Protein AF-A0A8T4G1I4-F1 (afdb_monomer)

Radius of gyration: 16.57 Å; Cα contacts (8 Å, |Δi|>4): 121; chains: 1; bounding box: 47×25×51 Å

Foldseek 3Di:
DDLVVLLVVLLVVLVVVLVVLVCCVVVVVCPPVCVLVLLLLLLVLVLSLVLLLCCLVPVVCSVVSVVVSVVCSVVDPPRCPPCVVQSVDLVSSLVSLVVSLVSSLVSCCVRVVDVVSSVSSVVSSVSSSVSSVVSSVVSVVVVVVVVVVVD

Secondary structure (DSSP, 8-state):
--HHHHHHHHHHHHHHHHHHHHHHHHTT---GGGSSTHHHHHHHHHHHHHHHHHHHH-TTHHHHHHHHHHHHHTT-SSHHHHSTTTTT-HHHHHHHHHHHHHHHHHHHHHHH--HHHHHHHHHHHHHHHHHHHHHHHHHHHHHHHHHGGG-

Sequence (151 aa):
MGLVDIFLVYFVLNFIFIVSVSYMIVAGEVSNTWKNETIPVLSLATIMTILLVFGLVYEPAGYVGAFTSMLLIAKSKINGRVFGKISESPVLCVMYLIGLCALSFVMTYWKLGSVKAGIALGVVYLAYSVLALYSHRIREEACDKSCHKCE

pLDDT: mean 71.51, std 12.4, range [39.25, 88.81]

Mean predicted aligned error: 9.53 Å

Solvent-accessible surface area (backbone at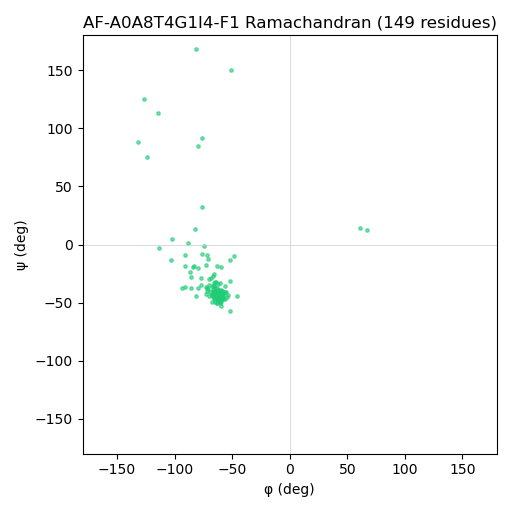oms only — not comparable to full-atom values): 8310 Å² total; per-residue (Å²): 133,56,75,65,53,56,52,48,54,50,50,51,55,51,50,56,46,54,51,52,51,52,46,38,65,73,71,63,69,68,52,85,85,48,80,58,59,29,33,64,53,52,55,46,54,51,48,50,43,50,33,52,52,41,32,72,76,34,75,79,50,18,59,58,46,46,55,52,49,54,53,45,65,77,63,56,81,68,57,64,73,77,35,44,75,37,55,75,34,71,65,51,42,42,52,51,43,50,52,48,40,51,53,48,30,53,54,46,34,71,72,66,73,33,68,68,62,33,52,56,47,48,54,53,41,49,51,51,40,52,52,33,47,52,34,48,50,54,51,52,57,53,51,54,59,53,58,67,68,73,114

Structure (mmCIF, N/CA/C/O backbone):
data_AF-A0A8T4G1I4-F1
#
_entry.id   AF-A0A8T4G1I4-F1
#
loop_
_atom_site.group_PDB
_atom_site.id
_atom_site.type_symbol
_atom_site.label_atom_id
_atom_site.label_alt_id
_atom_site.label_comp_id
_atom_site.label_asym_id
_atom_site.label_entity_id
_atom_site.label_seq_id
_atom_site.pdbx_PDB_ins_code
_atom_site.Cartn_x
_atom_site.Cartn_y
_atom_site.Cartn_z
_atom_site.occupancy
_atom_site.B_iso_or_equiv
_atom_site.auth_seq_id
_atom_site.auth_comp_id
_atom_site.auth_asym_id
_atom_site.auth_atom_id
_atom_site.pdbx_PDB_model_num
ATOM 1 N N . MET A 1 1 ? -22.784 2.260 9.790 1.00 57.94 1 MET A N 1
ATOM 2 C CA . MET A 1 1 ? -21.594 1.419 9.545 1.00 57.94 1 MET A CA 1
ATOM 3 C C . MET A 1 1 ? -20.625 1.679 10.672 1.00 57.94 1 MET A C 1
ATOM 5 O O . MET A 1 1 ? -20.387 2.842 10.962 1.00 57.94 1 MET A O 1
ATOM 9 N N . GLY A 1 2 ? -20.159 0.633 11.348 1.00 72.94 2 GLY A N 1
ATOM 10 C CA . GLY A 1 2 ? -19.161 0.761 12.410 1.00 72.94 2 GLY A CA 1
ATOM 11 C C . GLY A 1 2 ? -17.740 0.872 11.848 1.00 72.94 2 GLY A C 1
ATOM 12 O O . GLY A 1 2 ? -17.502 0.579 10.677 1.00 72.94 2 GLY A O 1
ATOM 13 N N . LEU A 1 3 ? -16.771 1.227 12.699 1.00 70.25 3 LEU A N 1
ATOM 14 C CA . LEU A 1 3 ? -15.336 1.280 12.358 1.00 70.25 3 LEU A CA 1
ATOM 15 C C . LEU A 1 3 ? -14.812 -0.017 11.711 1.00 70.25 3 LEU A C 1
ATOM 17 O O . LEU A 1 3 ? -13.917 0.020 10.868 1.00 70.25 3 LEU A O 1
ATOM 21 N N . VAL A 1 4 ? -15.391 -1.163 12.082 1.00 76.88 4 VAL A N 1
ATOM 22 C CA . VAL A 1 4 ? -15.067 -2.475 11.504 1.00 76.88 4 VAL A CA 1
ATOM 23 C C . VAL A 1 4 ? -15.469 -2.554 10.029 1.00 76.88 4 VAL A C 1
ATOM 25 O O . VAL A 1 4 ? -14.696 -3.070 9.227 1.00 76.88 4 VAL A O 1
ATOM 28 N N . ASP A 1 5 ? -16.621 -1.996 9.649 1.00 76.19 5 ASP A N 1
ATOM 29 C CA . ASP A 1 5 ? -17.097 -2.004 8.261 1.00 76.19 5 ASP A CA 1
ATOM 30 C C . ASP A 1 5 ? -16.187 -1.151 7.367 1.00 76.19 5 ASP A C 1
ATOM 32 O O . ASP A 1 5 ? -15.840 -1.556 6.259 1.00 76.19 5 ASP A O 1
ATOM 36 N N . ILE A 1 6 ? -15.741 0.005 7.874 1.00 72.81 6 ILE A N 1
ATOM 37 C CA . ILE A 1 6 ? -14.798 0.898 7.179 1.00 72.81 6 ILE A CA 1
ATOM 38 C C . ILE A 1 6 ? -13.465 0.178 6.944 1.00 72.81 6 ILE A C 1
ATOM 40 O O . ILE A 1 6 ? -12.918 0.214 5.840 1.00 72.81 6 ILE A O 1
ATOM 44 N N . PHE A 1 7 ? -12.962 -0.522 7.964 1.00 75.88 7 PHE A N 1
ATOM 45 C CA . PHE A 1 7 ? -11.745 -1.321 7.853 1.00 75.88 7 PHE A CA 1
ATOM 46 C C . PHE A 1 7 ? -11.888 -2.462 6.831 1.00 75.88 7 PHE A C 1
ATOM 48 O O . PHE A 1 7 ? -10.964 -2.732 6.065 1.00 75.88 7 PHE A O 1
ATOM 55 N N . LEU A 1 8 ? -13.052 -3.112 6.778 1.00 78.94 8 LEU A N 1
ATOM 56 C CA . LEU A 1 8 ? -13.317 -4.221 5.861 1.00 78.94 8 LEU A CA 1
ATOM 57 C C . LEU A 1 8 ? -13.412 -3.737 4.406 1.00 78.94 8 LEU A C 1
ATOM 59 O O . LEU A 1 8 ? -12.779 -4.317 3.526 1.00 78.94 8 LEU A O 1
ATOM 63 N N . VAL A 1 9 ? -14.115 -2.626 4.159 1.00 77.50 9 VAL A N 1
ATOM 64 C CA . VAL A 1 9 ? -14.158 -1.965 2.842 1.00 77.50 9 VAL A CA 1
ATOM 65 C C . VAL A 1 9 ? -12.751 -1.587 2.386 1.00 77.50 9 VAL A C 1
ATOM 67 O O . VAL A 1 9 ? -12.369 -1.873 1.251 1.00 77.50 9 VAL A O 1
ATOM 70 N N . TYR A 1 10 ? -11.952 -1.007 3.282 1.00 77.06 10 TYR A N 1
ATOM 71 C CA . TYR A 1 10 ? -10.558 -0.683 3.002 1.00 77.06 10 TYR A CA 1
ATOM 72 C C . TYR A 1 10 ? -9.747 -1.919 2.599 1.00 77.06 10 TYR A C 1
ATOM 74 O O . TYR A 1 10 ? -9.025 -1.900 1.600 1.00 77.06 10 TYR A O 1
ATOM 82 N N . PHE A 1 11 ? -9.884 -3.009 3.350 1.00 79.56 11 PHE A N 1
ATOM 83 C CA . PHE A 1 11 ? -9.169 -4.249 3.079 1.00 79.56 11 PHE A CA 1
ATOM 84 C C . PHE A 1 11 ? -9.545 -4.840 1.712 1.00 79.56 11 PHE A C 1
ATOM 86 O O . PHE A 1 11 ? -8.664 -5.208 0.935 1.00 79.56 11 PHE A O 1
ATOM 93 N N . VAL A 1 12 ? -10.838 -4.853 1.376 1.00 81.06 12 VAL A N 1
ATOM 94 C CA . VAL A 1 12 ? -11.339 -5.331 0.078 1.00 81.06 12 VAL A CA 1
ATOM 95 C C . VAL A 1 12 ? -10.803 -4.481 -1.075 1.00 81.06 12 VAL A C 1
ATOM 97 O O . VAL A 1 12 ? -10.342 -5.033 -2.073 1.00 81.06 12 VAL A O 1
ATOM 100 N N . LEU A 1 13 ? -10.792 -3.152 -0.935 1.00 78.75 13 LEU A N 1
ATOM 101 C CA . LEU A 1 13 ? -10.244 -2.255 -1.958 1.00 78.75 13 LEU A CA 1
ATOM 102 C C . LEU A 1 13 ? -8.745 -2.486 -2.189 1.00 78.75 13 LEU A C 1
ATOM 104 O O . LEU A 1 13 ? -8.308 -2.544 -3.339 1.00 78.75 13 LEU A O 1
ATOM 108 N N . ASN A 1 14 ? -7.965 -2.678 -1.120 1.00 79.50 14 ASN A N 1
ATOM 109 C CA . ASN A 1 14 ? -6.543 -3.013 -1.238 1.00 79.50 14 ASN A CA 1
ATOM 110 C C . ASN A 1 14 ? -6.335 -4.360 -1.930 1.00 79.50 14 ASN A C 1
ATOM 112 O O . ASN A 1 14 ? -5.462 -4.478 -2.787 1.00 79.50 14 ASN A O 1
ATOM 116 N N . PHE A 1 15 ? -7.148 -5.363 -1.597 1.00 79.06 15 PHE A N 1
ATOM 117 C CA . PHE A 1 15 ? -7.051 -6.683 -2.207 1.00 79.06 15 PHE A CA 1
ATOM 118 C C . PHE A 1 15 ? -7.344 -6.645 -3.712 1.00 79.06 15 PHE A C 1
ATOM 120 O O . PHE A 1 15 ? -6.527 -7.112 -4.505 1.00 79.06 15 PHE A O 1
ATOM 127 N N . ILE A 1 16 ? -8.463 -6.031 -4.119 1.00 80.06 16 ILE A N 1
ATOM 128 C CA . ILE A 1 16 ? -8.829 -5.872 -5.538 1.00 80.06 16 ILE A CA 1
ATOM 129 C C . ILE A 1 16 ? -7.717 -5.148 -6.297 1.00 80.06 16 ILE A C 1
ATOM 131 O O . ILE A 1 16 ? -7.377 -5.529 -7.418 1.00 80.06 16 ILE A O 1
ATOM 135 N N . PHE A 1 17 ? -7.122 -4.126 -5.684 1.00 74.88 17 PHE A N 1
ATOM 136 C CA . PHE A 1 17 ? -6.047 -3.377 -6.307 1.00 74.88 17 PHE A CA 1
ATOM 137 C C . PHE A 1 17 ? -4.770 -4.203 -6.486 1.00 74.88 17 PHE A C 1
ATOM 139 O O . PHE A 1 17 ? -4.230 -4.244 -7.590 1.00 74.88 17 PHE A O 1
ATOM 146 N N . ILE A 1 18 ? -4.305 -4.881 -5.431 1.00 79.38 18 ILE A N 1
ATOM 147 C CA . ILE A 1 18 ? -3.125 -5.755 -5.488 1.00 79.38 18 ILE A CA 1
ATOM 148 C C . ILE A 1 18 ? -3.297 -6.788 -6.602 1.00 79.38 18 ILE A C 1
ATOM 150 O O . ILE A 1 18 ? -2.383 -6.978 -7.404 1.00 79.38 18 ILE A O 1
ATOM 154 N N . VAL A 1 19 ? -4.479 -7.404 -6.702 1.00 80.25 19 VAL A N 1
ATOM 155 C CA . VAL A 1 19 ? -4.796 -8.365 -7.767 1.00 80.25 19 VAL A CA 1
ATOM 156 C C . VAL A 1 19 ? -4.777 -7.695 -9.143 1.00 80.25 19 VAL A C 1
ATOM 158 O O . VAL A 1 19 ? -4.148 -8.219 -10.057 1.00 80.25 19 VAL A O 1
ATOM 161 N N . SER A 1 20 ? -5.404 -6.525 -9.290 1.00 75.50 20 SER A N 1
ATOM 162 C CA . SER A 1 20 ? -5.484 -5.806 -10.572 1.00 75.50 20 SER A CA 1
ATOM 163 C C . SER A 1 20 ? -4.105 -5.387 -11.087 1.00 75.50 20 SER A C 1
ATOM 165 O O . SER A 1 20 ? -3.795 -5.592 -12.257 1.00 75.50 20 SER A O 1
ATOM 167 N N . VAL A 1 21 ? -3.247 -4.852 -10.212 1.00 72.44 21 VAL A N 1
ATOM 168 C CA . VAL A 1 21 ? -1.867 -4.495 -10.569 1.00 72.44 21 VAL A CA 1
ATOM 169 C C . VAL A 1 21 ? -1.037 -5.732 -10.870 1.00 72.44 21 VAL A C 1
ATOM 171 O O . VAL A 1 21 ? -0.318 -5.739 -11.864 1.00 72.44 21 VAL A O 1
ATOM 174 N N . SER A 1 22 ? -1.151 -6.788 -10.061 1.00 75.38 22 SER A N 1
ATOM 175 C CA . SER A 1 22 ? -0.441 -8.044 -10.334 1.00 75.38 22 SER A CA 1
ATOM 176 C C . SER A 1 22 ? -0.823 -8.597 -11.706 1.00 75.38 22 SER A C 1
ATOM 178 O O . SER A 1 22 ? 0.052 -8.989 -12.471 1.00 75.38 22 SER A O 1
ATOM 180 N N . TYR A 1 23 ? -2.115 -8.571 -12.046 1.00 77.56 23 TYR A N 1
ATOM 181 C CA . TYR A 1 23 ? -2.607 -8.983 -13.357 1.00 77.56 23 TYR A CA 1
ATOM 182 C C . TYR A 1 23 ? -2.029 -8.115 -14.476 1.00 77.56 23 TYR A C 1
ATOM 184 O O . TYR A 1 23 ? -1.500 -8.665 -15.431 1.00 77.56 23 TYR A O 1
ATOM 192 N N . MET A 1 24 ? -2.060 -6.783 -14.349 1.00 70.31 24 MET A N 1
ATOM 193 C CA . MET A 1 24 ? -1.501 -5.879 -15.367 1.00 70.31 24 MET A CA 1
ATOM 194 C C . MET A 1 24 ? -0.005 -6.113 -15.603 1.00 70.31 24 MET A C 1
ATOM 196 O O . MET A 1 24 ? 0.441 -6.110 -16.749 1.00 70.31 24 MET A O 1
ATOM 200 N N . ILE A 1 25 ? 0.760 -6.353 -14.533 1.00 69.44 25 ILE A N 1
ATOM 201 C CA . ILE A 1 25 ? 2.188 -6.669 -14.623 1.00 69.44 25 ILE A CA 1
ATOM 202 C C . ILE A 1 25 ? 2.402 -8.018 -15.334 1.00 69.44 25 ILE A C 1
ATOM 204 O O . ILE A 1 25 ? 3.251 -8.117 -16.216 1.00 69.44 25 ILE A O 1
ATOM 208 N N . VAL A 1 26 ? 1.638 -9.058 -14.976 1.00 71.12 26 VAL A N 1
ATOM 209 C CA . VAL A 1 26 ? 1.783 -10.412 -15.550 1.00 71.12 26 VAL A CA 1
ATOM 210 C C . VAL A 1 26 ? 1.281 -10.491 -16.994 1.00 71.12 26 VAL A C 1
ATOM 212 O O . VAL A 1 26 ? 1.910 -11.144 -17.823 1.00 71.12 26 VAL A O 1
ATOM 215 N N . ALA A 1 27 ? 0.171 -9.827 -17.312 1.00 70.69 27 ALA A N 1
ATOM 216 C CA . ALA A 1 27 ? -0.437 -9.819 -18.641 1.00 70.69 27 ALA A CA 1
ATOM 217 C C . ALA A 1 27 ? 0.377 -9.013 -19.668 1.00 70.69 27 ALA A C 1
ATOM 219 O O . ALA A 1 27 ? 0.067 -9.049 -20.856 1.00 70.69 27 ALA A O 1
ATOM 220 N N . GLY A 1 28 ? 1.409 -8.281 -19.233 1.00 58.81 28 GLY A N 1
ATOM 221 C CA . GLY A 1 28 ? 2.251 -7.487 -20.125 1.00 58.81 28 GLY A CA 1
ATOM 222 C C . GLY A 1 28 ? 1.526 -6.296 -20.762 1.00 58.81 28 GLY A C 1
ATOM 223 O O . GLY A 1 28 ? 2.079 -5.660 -21.656 1.00 58.81 28 GLY A O 1
ATOM 224 N N . GLU A 1 29 ? 0.328 -5.937 -20.285 1.00 59.59 29 GLU A N 1
ATOM 225 C CA . GLU A 1 29 ? -0.433 -4.742 -20.692 1.00 59.59 29 GLU A CA 1
ATOM 226 C C . GLU A 1 29 ? 0.140 -3.453 -20.068 1.00 59.59 29 GLU A C 1
ATOM 228 O O . GLU A 1 29 ? -0.563 -2.485 -19.761 1.00 59.59 29 GLU A O 1
ATOM 233 N N . VAL A 1 30 ? 1.456 -3.422 -19.869 1.00 53.00 30 VAL A N 1
ATOM 234 C CA . VAL A 1 30 ? 2.179 -2.294 -19.295 1.00 53.00 30 VAL A CA 1
ATOM 235 C C . VAL A 1 30 ? 2.372 -1.263 -20.403 1.00 53.00 30 VAL A C 1
ATOM 237 O O . VAL A 1 30 ? 3.368 -1.241 -21.122 1.00 53.00 30 VAL A O 1
ATOM 240 N N . SER A 1 31 ? 1.354 -0.425 -20.604 1.00 50.94 31 SER A N 1
ATOM 241 C CA . SER A 1 31 ? 1.430 0.697 -21.544 1.00 50.94 31 SER A CA 1
ATOM 242 C C . SER A 1 31 ? 2.681 1.556 -21.289 1.00 50.94 31 SER A C 1
ATOM 244 O O . SER A 1 31 ? 3.102 1.736 -20.147 1.00 50.94 31 SER A O 1
ATOM 246 N N . ASN A 1 32 ? 3.220 2.195 -22.336 1.00 49.66 32 ASN A N 1
ATOM 247 C CA . ASN A 1 32 ? 4.321 3.177 -22.250 1.00 49.66 32 ASN A CA 1
ATOM 248 C C . ASN A 1 32 ? 4.084 4.312 -21.221 1.00 49.66 32 ASN A C 1
ATOM 250 O O . ASN A 1 32 ? 5.005 5.057 -20.881 1.00 49.66 32 ASN A O 1
ATOM 254 N N . THR A 1 33 ? 2.855 4.468 -20.724 1.00 48.06 33 THR A N 1
ATOM 255 C CA . THR A 1 33 ? 2.454 5.413 -19.677 1.00 48.06 33 THR A CA 1
ATOM 256 C C . THR A 1 33 ? 2.951 5.012 -18.278 1.00 48.06 33 THR A C 1
ATOM 258 O O . THR A 1 33 ? 3.055 5.870 -17.405 1.00 48.06 33 THR A O 1
ATOM 261 N N . TRP A 1 34 ? 3.349 3.750 -18.070 1.00 51.94 34 TRP A N 1
ATOM 262 C CA . TRP A 1 34 ? 3.928 3.216 -16.826 1.00 51.94 34 TRP A CA 1
ATOM 263 C C . TRP A 1 34 ? 5.428 3.477 -16.653 1.00 51.94 34 TRP A C 1
ATOM 265 O O . TRP A 1 34 ? 6.038 2.922 -15.749 1.00 51.94 34 TRP A O 1
ATOM 275 N N . LYS A 1 35 ? 6.021 4.370 -17.455 1.00 49.53 35 LYS A N 1
ATOM 276 C CA . LYS A 1 35 ? 7.469 4.653 -17.552 1.00 49.53 35 LYS A CA 1
ATOM 277 C C . LYS A 1 35 ? 8.235 4.883 -16.226 1.00 49.53 35 LYS A C 1
ATOM 279 O O . LYS A 1 35 ? 9.458 4.891 -16.250 1.00 49.53 35 LYS A O 1
ATOM 284 N N . ASN A 1 36 ? 7.540 5.020 -15.092 1.00 55.84 36 ASN A N 1
ATOM 285 C CA . ASN A 1 36 ? 8.072 4.920 -13.730 1.00 55.84 36 ASN A CA 1
ATOM 286 C C . ASN A 1 36 ? 7.311 3.843 -12.918 1.00 55.84 36 ASN A C 1
ATOM 288 O O . ASN A 1 36 ? 6.490 4.186 -12.068 1.00 55.84 36 ASN A O 1
ATOM 292 N N . GLU A 1 37 ? 7.560 2.555 -13.167 1.00 63.53 37 GLU A N 1
ATOM 293 C CA . GLU A 1 37 ? 6.689 1.440 -12.736 1.00 63.53 37 GLU A CA 1
ATOM 294 C C . GLU A 1 37 ? 6.445 1.298 -11.222 1.00 63.53 37 GLU A C 1
ATOM 296 O O . GLU A 1 37 ? 5.474 0.683 -10.781 1.00 63.53 37 GLU A O 1
ATOM 301 N N . THR A 1 38 ? 7.293 1.894 -10.391 1.00 68.00 38 THR A N 1
ATOM 302 C CA . THR A 1 38 ? 7.146 1.871 -8.930 1.00 68.00 38 THR A CA 1
ATOM 303 C C . THR A 1 38 ? 6.241 2.997 -8.410 1.00 68.00 38 THR A C 1
ATOM 305 O O . THR A 1 38 ? 5.634 2.882 -7.346 1.00 68.00 38 THR A O 1
ATOM 308 N N . ILE A 1 39 ? 6.097 4.088 -9.169 1.00 70.75 39 ILE A N 1
ATOM 309 C CA . ILE A 1 39 ? 5.295 5.257 -8.781 1.00 70.75 39 ILE A CA 1
ATOM 310 C C . ILE A 1 39 ? 3.794 4.947 -8.668 1.00 70.75 39 ILE A C 1
ATOM 312 O O . ILE A 1 39 ? 3.189 5.416 -7.702 1.00 70.75 39 ILE A O 1
ATOM 316 N N . PRO A 1 40 ? 3.163 4.184 -9.583 1.00 71.88 40 PRO A N 1
ATOM 317 C CA . PRO A 1 40 ? 1.767 3.784 -9.437 1.00 71.88 40 PRO A CA 1
ATOM 318 C C . PRO A 1 40 ? 1.518 3.012 -8.140 1.00 71.88 40 PRO A C 1
ATOM 320 O O . PRO A 1 40 ? 0.553 3.301 -7.440 1.00 71.88 40 PRO A O 1
ATOM 323 N N . VAL A 1 41 ? 2.422 2.089 -7.786 1.00 76.06 41 VAL A N 1
ATOM 324 C CA . VAL A 1 41 ? 2.332 1.282 -6.559 1.00 76.06 41 VAL A CA 1
ATOM 325 C C . VAL A 1 41 ? 2.447 2.170 -5.319 1.00 76.06 41 VAL A C 1
ATOM 327 O O . VAL A 1 41 ? 1.592 2.116 -4.437 1.00 76.06 41 VAL A O 1
ATOM 330 N N . LEU A 1 42 ? 3.464 3.038 -5.280 1.00 77.69 42 LEU A N 1
ATOM 331 C CA . LEU A 1 42 ? 3.698 3.986 -4.187 1.00 77.69 42 LEU A CA 1
ATOM 332 C C . LEU A 1 42 ? 2.526 4.950 -3.994 1.00 77.69 42 LEU A C 1
ATOM 334 O O . LEU A 1 42 ? 1.987 5.049 -2.898 1.00 77.69 42 LEU A O 1
ATOM 338 N N . SER A 1 43 ? 2.114 5.627 -5.068 1.00 74.56 43 SER A N 1
ATOM 339 C CA . SER A 1 43 ? 1.021 6.603 -5.060 1.00 74.56 43 SER A CA 1
ATOM 340 C C . SER A 1 43 ? -0.264 5.996 -4.514 1.00 74.56 43 SER A C 1
ATOM 342 O O . SER A 1 43 ? -0.970 6.610 -3.713 1.00 74.56 43 SER A O 1
ATOM 344 N N . LEU A 1 44 ? -0.543 4.752 -4.889 1.00 75.38 44 LEU A N 1
ATOM 345 C CA . LEU A 1 44 ? -1.776 4.109 -4.492 1.00 75.38 44 LEU A CA 1
ATOM 346 C C . LEU A 1 44 ? -1.729 3.569 -3.063 1.00 75.38 44 LEU A C 1
ATOM 348 O O . LEU A 1 44 ? -2.697 3.755 -2.328 1.00 75.38 44 LEU A O 1
ATOM 352 N N . ALA A 1 45 ? -0.590 3.027 -2.622 1.00 79.44 45 ALA A N 1
ATOM 353 C CA . ALA A 1 45 ? -0.368 2.720 -1.211 1.00 79.44 45 ALA A CA 1
ATOM 354 C C . ALA A 1 45 ? -0.538 3.975 -0.333 1.00 79.44 45 ALA A C 1
ATOM 356 O O . ALA A 1 45 ? -1.174 3.911 0.722 1.00 79.44 45 ALA A O 1
ATOM 357 N N . THR A 1 46 ? -0.045 5.137 -0.777 1.00 81.06 46 THR A N 1
ATOM 358 C CA . THR A 1 46 ? -0.250 6.424 -0.092 1.00 81.06 46 THR A CA 1
ATOM 359 C C . THR A 1 46 ? -1.722 6.797 -0.026 1.00 81.06 46 THR A C 1
ATOM 361 O O . THR A 1 46 ? -2.214 7.149 1.043 1.00 81.06 46 THR A O 1
ATOM 364 N N . ILE A 1 47 ? -2.440 6.707 -1.145 1.00 77.19 47 ILE A N 1
ATOM 365 C CA . ILE A 1 47 ? -3.865 7.041 -1.205 1.00 77.19 47 ILE A CA 1
ATOM 366 C C . ILE A 1 47 ? -4.665 6.146 -0.269 1.00 77.19 47 ILE A C 1
ATOM 368 O O . ILE A 1 47 ? -5.432 6.654 0.540 1.00 77.19 47 ILE A O 1
ATOM 372 N N . MET A 1 48 ? -4.440 4.836 -0.321 1.00 78.44 48 MET A N 1
ATOM 373 C CA . MET A 1 48 ? -5.097 3.883 0.566 1.00 78.44 48 MET A CA 1
ATOM 374 C C . MET A 1 48 ? -4.805 4.229 2.034 1.00 78.44 48 MET A C 1
ATOM 376 O O . MET A 1 48 ? -5.727 4.379 2.833 1.00 78.44 48 MET A O 1
ATOM 380 N N . THR A 1 49 ? -3.550 4.507 2.374 1.00 78.88 49 THR A N 1
ATOM 381 C CA . THR A 1 49 ? -3.183 4.948 3.728 1.00 78.88 49 THR A CA 1
ATOM 382 C C . THR A 1 49 ? -3.953 6.200 4.157 1.00 78.88 49 THR A C 1
ATOM 384 O O . THR A 1 49 ? -4.516 6.237 5.248 1.00 78.88 49 THR A O 1
ATOM 387 N N . ILE A 1 50 ? -4.030 7.214 3.292 1.00 77.19 50 ILE A N 1
ATOM 388 C CA . ILE A 1 50 ? -4.791 8.442 3.551 1.00 77.19 50 ILE A CA 1
ATOM 389 C C . ILE A 1 50 ? -6.269 8.107 3.779 1.00 77.19 50 ILE A C 1
ATOM 391 O O . ILE A 1 50 ? -6.847 8.575 4.753 1.00 77.19 50 ILE A O 1
ATOM 395 N N . LEU A 1 51 ? -6.876 7.263 2.944 1.00 75.38 51 LEU A N 1
ATOM 396 C CA . LEU A 1 51 ? -8.276 6.860 3.092 1.00 75.38 51 LEU A CA 1
ATOM 397 C C . LEU A 1 51 ? -8.562 6.147 4.401 1.00 75.38 51 LEU A C 1
ATOM 399 O O . LEU A 1 51 ? -9.557 6.458 5.051 1.00 75.38 51 LEU A O 1
ATOM 403 N N . LEU A 1 52 ? -7.685 5.230 4.801 1.00 78.62 52 LEU A N 1
ATOM 404 C CA . LEU A 1 52 ? -7.800 4.547 6.080 1.00 78.62 52 LEU A CA 1
ATOM 405 C C . LEU A 1 52 ? -7.743 5.558 7.228 1.00 78.62 52 LEU A C 1
ATOM 407 O O . LEU A 1 52 ? -8.629 5.574 8.076 1.00 78.62 52 LEU A O 1
ATOM 411 N N . VAL A 1 53 ? -6.738 6.436 7.234 1.00 77.50 53 VAL A N 1
ATOM 412 C CA . VAL A 1 53 ? -6.566 7.439 8.292 1.00 77.50 53 VAL A CA 1
ATOM 413 C C . VAL A 1 53 ? -7.762 8.392 8.348 1.00 77.50 53 VAL A C 1
ATOM 415 O O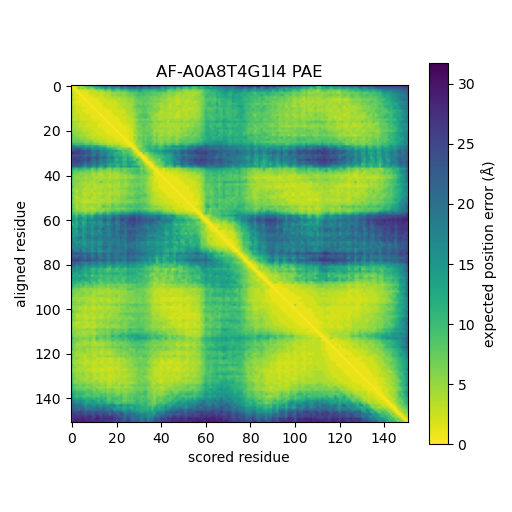 . VAL A 1 53 ? -8.322 8.606 9.421 1.00 77.50 53 VAL A O 1
ATOM 418 N N . PHE A 1 54 ? -8.210 8.922 7.209 1.00 74.56 54 PHE A N 1
ATOM 419 C CA . PHE A 1 54 ? -9.369 9.812 7.158 1.00 74.56 54 PHE A CA 1
ATOM 420 C C . PHE A 1 54 ? -10.667 9.103 7.545 1.00 74.56 54 PHE A C 1
ATOM 422 O O . PHE A 1 54 ? -11.450 9.682 8.288 1.00 74.56 54 PHE A O 1
ATOM 429 N N . GLY A 1 55 ? -10.890 7.863 7.105 1.00 69.75 55 GLY A N 1
ATOM 430 C CA . GLY A 1 55 ? -12.072 7.083 7.477 1.00 69.75 55 GLY A CA 1
ATOM 431 C C . GLY A 1 55 ? -12.117 6.727 8.964 1.00 69.75 55 GLY A C 1
ATOM 432 O O . GLY A 1 55 ? -13.192 6.707 9.555 1.00 69.75 55 GLY A O 1
ATOM 433 N N . LEU A 1 56 ? -10.955 6.511 9.586 1.00 74.19 56 LEU A N 1
ATOM 434 C CA . LEU A 1 56 ? -10.827 6.248 11.021 1.00 74.19 56 LEU A CA 1
ATOM 435 C C . LEU A 1 56 ? -10.969 7.511 11.892 1.00 74.19 56 LEU A C 1
ATOM 437 O O . LEU A 1 56 ? -11.369 7.418 13.055 1.00 74.19 56 LEU A O 1
ATOM 441 N N . VAL A 1 57 ? -10.611 8.689 11.369 1.00 74.00 57 VAL A N 1
ATOM 442 C CA . VAL A 1 57 ? -10.708 9.971 12.094 1.00 74.00 57 VAL A CA 1
ATOM 443 C C . VAL A 1 57 ? -12.061 10.656 11.865 1.00 74.00 57 VAL A C 1
ATOM 445 O O . VAL A 1 57 ? -12.607 11.241 12.798 1.00 74.00 57 VAL A O 1
ATOM 448 N N . TYR A 1 58 ? -12.620 10.552 10.660 1.00 69.62 58 TYR A N 1
ATOM 449 C CA . TYR A 1 58 ? -13.839 11.224 10.221 1.00 69.62 58 TYR A CA 1
ATOM 450 C C . TYR A 1 58 ? -14.785 10.217 9.538 1.00 69.62 58 TYR A C 1
ATOM 452 O O . TYR A 1 58 ? -14.769 10.074 8.313 1.00 69.62 58 TYR A O 1
ATOM 460 N N . GLU A 1 59 ? -15.644 9.549 10.319 1.00 62.78 59 GLU A N 1
ATOM 461 C CA . GLU A 1 59 ? -16.600 8.533 9.828 1.00 62.78 59 GLU A CA 1
ATOM 462 C C . GLU A 1 59 ? -17.379 8.933 8.549 1.00 62.78 59 GLU A C 1
ATOM 464 O O . GLU A 1 59 ? -17.447 8.115 7.629 1.00 62.78 59 GLU A O 1
ATOM 469 N N . PRO A 1 60 ? -17.922 10.163 8.399 1.00 56.50 60 PRO A N 1
ATOM 470 C CA . PRO A 1 60 ? -18.602 10.564 7.161 1.00 56.50 60 PRO A CA 1
ATOM 471 C C . PRO A 1 60 ? -17.660 11.054 6.042 1.00 56.50 60 PRO A C 1
ATOM 473 O O . PRO A 1 60 ? -18.058 11.071 4.878 1.00 56.50 60 PRO A O 1
ATOM 476 N N . ALA A 1 61 ? -16.412 11.439 6.342 1.00 53.00 61 ALA A N 1
ATOM 477 C CA . ALA A 1 61 ? -15.487 12.009 5.352 1.00 53.00 61 ALA A CA 1
ATOM 478 C C . ALA A 1 61 ? -14.613 10.958 4.645 1.00 53.00 61 ALA A C 1
ATOM 480 O O . ALA A 1 61 ? -14.108 11.230 3.555 1.00 53.00 61 ALA A O 1
ATOM 481 N N . GLY A 1 62 ? -14.479 9.750 5.207 1.00 54.31 62 GLY A N 1
ATOM 482 C CA . GLY A 1 62 ? -13.777 8.636 4.556 1.00 54.31 62 GLY A CA 1
ATOM 483 C C . GLY A 1 62 ? -14.342 8.297 3.170 1.00 54.31 62 GLY A C 1
ATOM 484 O O . GLY A 1 62 ? -13.584 8.022 2.242 1.00 54.31 62 GLY A O 1
ATOM 485 N N . TYR A 1 63 ? -15.662 8.419 2.993 1.00 56.19 63 TYR A N 1
ATOM 486 C CA . TYR A 1 63 ? -16.352 8.148 1.726 1.00 56.19 63 TYR A CA 1
ATOM 487 C C . TYR A 1 63 ? -16.098 9.225 0.664 1.00 56.19 63 TYR A C 1
ATOM 489 O O . TYR A 1 63 ? -15.819 8.907 -0.492 1.00 56.19 63 TYR A O 1
ATOM 497 N N . VAL A 1 64 ? -16.132 10.503 1.058 1.00 58.66 64 VAL A N 1
ATOM 498 C CA . VAL A 1 64 ? -15.818 11.629 0.160 1.00 58.66 64 VAL A CA 1
ATOM 499 C C . VAL A 1 64 ? -14.339 11.595 -0.228 1.00 58.66 64 VAL A C 1
ATOM 501 O O . VAL A 1 64 ? -14.001 11.813 -1.392 1.00 58.66 64 VAL A O 1
ATOM 504 N N . GLY A 1 65 ? -13.461 11.240 0.716 1.00 55.53 65 GLY A N 1
ATOM 505 C CA . GLY A 1 65 ? -12.046 10.981 0.464 1.00 55.53 65 GLY A CA 1
ATOM 506 C C . GLY A 1 65 ? -11.836 9.849 -0.541 1.00 55.53 65 GLY A C 1
AT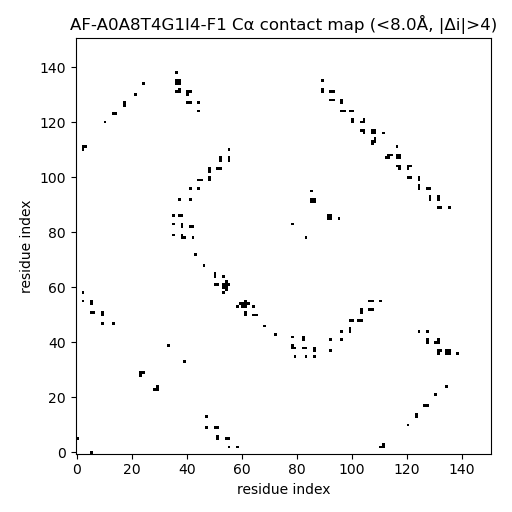OM 507 O O . GLY A 1 65 ? -11.078 10.012 -1.496 1.00 55.53 65 GLY A O 1
ATOM 508 N N . ALA A 1 66 ? -12.532 8.718 -0.381 1.00 56.56 66 ALA A N 1
ATOM 509 C CA . ALA A 1 66 ? -12.408 7.560 -1.273 1.00 56.56 66 ALA A CA 1
ATOM 510 C C . ALA A 1 66 ? -12.838 7.903 -2.702 1.00 56.56 66 ALA A C 1
ATOM 512 O O . ALA A 1 66 ? -12.122 7.607 -3.653 1.00 56.56 66 ALA A O 1
ATOM 513 N N . PHE A 1 67 ? -13.949 8.622 -2.853 1.00 56.88 67 PHE A N 1
ATOM 514 C CA . PHE A 1 67 ? -14.448 9.045 -4.158 1.00 56.88 67 PHE A CA 1
ATOM 515 C C . PHE A 1 67 ? -13.529 10.073 -4.843 1.00 56.88 67 PHE A C 1
ATOM 517 O O . PHE A 1 67 ? -13.205 9.948 -6.026 1.00 56.88 67 PHE A O 1
ATOM 524 N N . THR A 1 68 ? -13.044 11.072 -4.099 1.00 57.12 68 THR A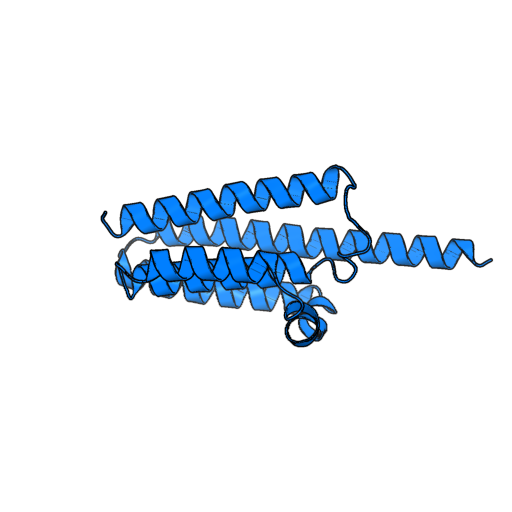 N 1
ATOM 525 C CA . THR A 1 68 ? -12.140 12.108 -4.635 1.00 57.12 68 THR A CA 1
ATOM 526 C C . THR A 1 68 ? -10.751 11.570 -4.966 1.00 57.12 68 THR A C 1
ATOM 528 O O . THR A 1 68 ? -10.155 11.976 -5.962 1.00 57.12 68 THR A O 1
ATOM 531 N N . SER A 1 69 ? -10.240 10.620 -4.188 1.00 54.94 69 SER A N 1
ATOM 532 C CA . SER A 1 69 ? -8.954 9.978 -4.464 1.00 54.94 69 SER A CA 1
ATOM 533 C C . SER A 1 69 ? -9.017 9.008 -5.647 1.00 54.94 69 SER A C 1
ATOM 535 O O . SER A 1 69 ? -8.098 9.012 -6.463 1.00 54.94 69 SER A O 1
ATOM 537 N N . MET A 1 70 ? -10.124 8.279 -5.831 1.00 54.97 70 MET A N 1
ATOM 538 C CA . MET A 1 70 ? -10.374 7.486 -7.044 1.00 54.97 70 MET A CA 1
ATOM 539 C C . MET A 1 70 ? -10.392 8.378 -8.301 1.00 54.97 70 MET A C 1
ATOM 541 O O . MET A 1 70 ? -9.771 8.051 -9.313 1.00 54.97 70 MET A O 1
ATOM 545 N N . LEU A 1 71 ? -11.010 9.563 -8.206 1.00 54.91 71 LEU A N 1
ATOM 546 C CA . LEU A 1 71 ? -10.993 10.588 -9.259 1.00 54.91 71 LEU A CA 1
ATOM 547 C C . LEU A 1 71 ? -9.597 11.186 -9.503 1.00 54.91 71 LEU A C 1
ATOM 549 O O . LEU A 1 71 ? -9.251 11.490 -10.644 1.00 54.91 71 LEU A O 1
ATOM 553 N N . LEU A 1 72 ? -8.777 11.353 -8.462 1.00 53.31 72 LEU A N 1
ATOM 554 C CA . LEU A 1 72 ? -7.402 11.848 -8.588 1.00 53.31 72 LEU A CA 1
ATOM 555 C C . LEU A 1 72 ? -6.469 10.811 -9.223 1.00 53.31 72 LEU A C 1
ATOM 557 O O . LEU A 1 72 ? -5.643 11.191 -10.053 1.00 53.31 72 LEU A O 1
ATOM 561 N N . ILE A 1 73 ? -6.634 9.520 -8.910 1.00 52.31 73 ILE A N 1
ATOM 562 C CA . ILE A 1 73 ? -5.921 8.410 -9.572 1.00 52.31 73 ILE A CA 1
ATOM 563 C C . ILE A 1 73 ? -6.226 8.415 -11.070 1.00 52.31 73 ILE A C 1
ATOM 565 O O . ILE A 1 73 ? -5.302 8.358 -11.879 1.00 52.31 73 ILE A O 1
ATOM 569 N N . ALA A 1 74 ? -7.497 8.594 -11.445 1.00 49.69 74 ALA A N 1
ATOM 570 C CA . ALA A 1 74 ? -7.912 8.678 -12.844 1.00 49.69 74 ALA A CA 1
ATOM 571 C C . ALA A 1 74 ? -7.317 9.891 -13.596 1.00 49.69 74 ALA A C 1
ATOM 573 O O . ALA A 1 74 ? -7.287 9.899 -14.825 1.00 49.69 74 ALA A O 1
ATOM 574 N N . LYS A 1 75 ? -6.828 10.918 -12.883 1.00 45.44 75 LYS A N 1
ATOM 575 C CA . LYS A 1 75 ? -6.383 12.201 -13.461 1.00 45.44 75 LYS A CA 1
ATOM 576 C C . LYS A 1 75 ? -4.875 12.479 -13.328 1.00 45.44 75 LYS A C 1
ATOM 578 O O . LYS A 1 75 ? -4.403 13.524 -13.782 1.00 45.44 75 LYS A O 1
ATOM 583 N N . SER A 1 76 ? -4.105 11.611 -12.672 1.00 48.84 76 SER A N 1
ATOM 584 C CA . SER A 1 76 ? -2.806 11.985 -12.091 1.00 48.84 76 SER A CA 1
ATOM 585 C C . SER A 1 76 ? -1.650 12.139 -13.098 1.00 48.84 76 SER A C 1
ATOM 587 O O . SER A 1 76 ? -0.849 11.237 -13.323 1.00 48.84 76 SER A O 1
ATOM 589 N N . LYS A 1 77 ? -1.478 13.379 -13.580 1.00 46.94 77 LYS A N 1
ATOM 590 C CA . LYS A 1 77 ? -0.187 13.994 -13.969 1.00 46.94 77 LYS A CA 1
ATOM 591 C C . LYS A 1 77 ? 0.678 14.403 -12.752 1.00 46.94 77 LYS A C 1
ATOM 593 O O . LYS A 1 77 ? 1.781 14.911 -12.930 1.00 46.94 77 LYS A O 1
ATOM 598 N N . IL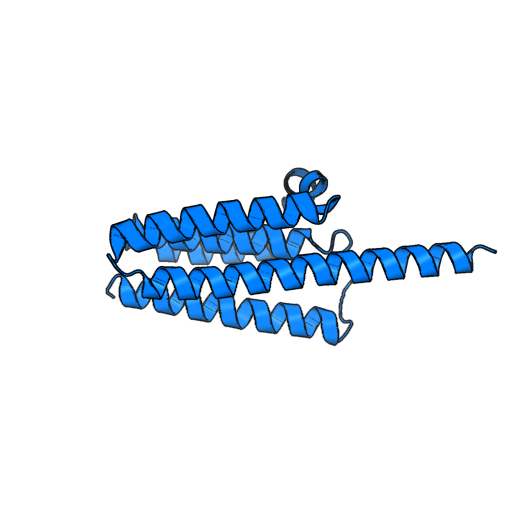E A 1 78 ? 0.193 14.208 -11.520 1.00 51.31 78 ILE A N 1
ATOM 599 C CA . ILE A 1 78 ? 0.823 14.685 -10.268 1.00 51.31 78 ILE A CA 1
ATOM 600 C C . ILE A 1 78 ? 1.911 13.711 -9.764 1.00 51.31 78 ILE A C 1
ATOM 602 O O . ILE A 1 78 ? 2.822 14.097 -9.032 1.00 51.31 78 ILE A O 1
ATOM 606 N N . ASN A 1 79 ? 1.881 12.463 -10.233 1.00 52.84 79 ASN A N 1
ATOM 607 C CA . ASN A 1 79 ? 2.738 11.368 -9.774 1.00 52.84 79 ASN A CA 1
ATOM 608 C C . ASN A 1 79 ? 4.242 11.517 -10.086 1.00 52.84 79 ASN A C 1
ATOM 610 O O . ASN A 1 79 ? 5.069 10.993 -9.343 1.00 52.84 79 ASN A O 1
ATOM 614 N N . GLY A 1 80 ? 4.626 12.245 -11.140 1.00 54.44 80 GLY A N 1
ATOM 615 C CA . GLY A 1 80 ? 6.012 12.230 -11.630 1.00 54.44 80 GLY A CA 1
ATOM 616 C C . GLY A 1 80 ? 7.047 12.913 -10.725 1.00 54.44 80 GLY A C 1
ATOM 617 O O . GLY A 1 80 ? 8.205 12.508 -10.722 1.00 54.44 80 GLY A O 1
ATOM 618 N N . ARG A 1 81 ? 6.661 13.938 -9.947 1.00 56.88 81 ARG A N 1
ATOM 619 C CA . ARG A 1 81 ? 7.626 14.797 -9.223 1.00 56.88 81 ARG A CA 1
ATOM 620 C C . ARG A 1 81 ? 7.910 14.361 -7.785 1.00 56.88 81 ARG A C 1
ATOM 622 O O . ARG A 1 81 ? 9.046 14.477 -7.342 1.00 56.88 81 ARG A O 1
ATOM 629 N N . VAL A 1 82 ? 6.894 13.881 -7.064 1.00 61.19 82 VAL A N 1
ATOM 630 C CA . VAL A 1 82 ? 7.014 13.510 -5.638 1.00 61.19 82 VAL A CA 1
ATOM 631 C C . VAL A 1 82 ? 7.621 12.119 -5.486 1.00 61.19 82 VAL A C 1
ATOM 633 O O . VAL A 1 82 ? 8.534 11.920 -4.691 1.00 61.19 82 VAL A O 1
ATOM 636 N N . PHE A 1 83 ? 7.160 11.169 -6.299 1.00 68.06 83 PHE A N 1
ATOM 637 C CA . PHE A 1 83 ? 7.618 9.786 -6.223 1.00 68.06 83 PHE A CA 1
ATOM 638 C C . PHE A 1 83 ? 8.809 9.487 -7.131 1.00 68.06 83 PHE A C 1
ATOM 640 O O . PHE A 1 83 ? 9.402 8.432 -6.966 1.00 68.06 83 PHE A O 1
ATOM 647 N N . GLY A 1 84 ? 9.205 10.404 -8.025 1.00 64.44 84 GLY A N 1
ATOM 648 C CA . GLY A 1 84 ? 10.350 10.221 -8.928 1.00 64.44 84 GLY A CA 1
ATOM 649 C C . GLY A 1 84 ? 11.618 9.801 -8.184 1.00 64.44 84 GLY A C 1
ATOM 650 O O . GLY A 1 84 ? 12.114 8.700 -8.397 1.00 64.44 84 GLY A O 1
ATOM 651 N N . LYS A 1 85 ? 12.049 10.606 -7.205 1.00 67.12 85 LYS A N 1
ATOM 652 C CA . LYS A 1 85 ? 13.240 10.316 -6.385 1.00 67.12 85 LYS A CA 1
ATOM 653 C C . LYS A 1 85 ? 13.105 9.063 -5.514 1.00 67.12 85 LYS A C 1
ATOM 655 O O . LYS A 1 85 ? 14.089 8.392 -5.241 1.00 67.12 85 LYS A O 1
ATOM 660 N N . ILE A 1 86 ? 11.894 8.748 -5.051 1.00 69.31 86 ILE A N 1
ATOM 661 C CA . ILE A 1 86 ? 11.645 7.577 -4.191 1.00 69.31 86 ILE A CA 1
ATOM 662 C C . ILE A 1 86 ? 11.646 6.292 -5.033 1.00 69.31 86 ILE A C 1
ATOM 664 O O . ILE A 1 86 ? 12.129 5.260 -4.582 1.00 69.31 86 ILE A O 1
ATOM 668 N N . SER A 1 87 ? 11.158 6.367 -6.273 1.00 67.06 87 SER A N 1
ATOM 669 C CA . SER A 1 87 ? 11.101 5.254 -7.229 1.00 67.06 87 SER A CA 1
ATOM 670 C C . SER A 1 87 ? 12.441 4.906 -7.882 1.00 67.06 87 SER A C 1
ATOM 672 O O . SER A 1 87 ? 12.529 3.914 -8.600 1.00 67.06 87 SER A O 1
ATOM 674 N N . GLU A 1 88 ? 13.477 5.720 -7.668 1.00 71.94 88 GLU A N 1
ATOM 675 C CA . GLU A 1 88 ? 14.837 5.459 -8.160 1.00 71.94 88 GLU A CA 1
ATOM 676 C C . GLU A 1 88 ? 15.600 4.451 -7.299 1.00 71.94 88 GLU A C 1
ATOM 678 O O . GLU A 1 88 ? 16.569 3.872 -7.773 1.00 71.94 88 GLU A O 1
ATOM 683 N N . SER A 1 89 ? 15.182 4.235 -6.047 1.00 77.12 89 SER A N 1
ATOM 684 C CA . SER A 1 89 ? 15.835 3.281 -5.155 1.00 77.12 89 SER A CA 1
ATOM 685 C C . SER A 1 89 ? 14.820 2.295 -4.577 1.00 77.12 89 SER A C 1
ATOM 687 O O . SER A 1 89 ? 13.874 2.719 -3.902 1.00 77.12 89 SER A O 1
ATOM 689 N N . PRO A 1 90 ? 15.037 0.975 -4.738 1.00 78.44 90 PRO A N 1
ATOM 690 C CA . PRO A 1 90 ? 14.158 -0.033 -4.152 1.00 78.44 90 PRO A CA 1
ATOM 691 C C . PRO A 1 90 ? 14.135 0.078 -2.621 1.00 78.44 90 PRO A C 1
ATOM 693 O O . PRO A 1 90 ? 13.092 -0.111 -1.998 1.00 78.44 90 PRO A O 1
ATOM 696 N N . VAL A 1 91 ? 15.257 0.479 -2.012 1.00 81.94 91 VAL A N 1
ATOM 697 C CA . VAL A 1 91 ? 15.375 0.686 -0.563 1.00 81.94 91 VAL A CA 1
ATOM 698 C C . VAL A 1 91 ? 14.501 1.852 -0.101 1.00 81.94 91 VAL A C 1
ATOM 700 O O . VAL A 1 91 ? 13.747 1.701 0.858 1.00 81.94 91 VAL A O 1
ATOM 703 N N . LEU A 1 92 ? 14.546 3.000 -0.789 1.00 81.12 92 LEU A N 1
ATOM 704 C CA . LEU A 1 92 ? 13.701 4.155 -0.444 1.00 81.12 92 LEU A CA 1
ATOM 705 C C . LEU A 1 92 ? 12.215 3.836 -0.604 1.00 81.12 92 LEU A C 1
ATOM 707 O O . LEU A 1 92 ? 11.402 4.254 0.219 1.00 81.12 92 LEU A O 1
ATOM 711 N N . CYS A 1 93 ? 11.868 3.061 -1.629 1.00 81.44 93 CYS A N 1
ATOM 712 C CA . CYS A 1 93 ? 10.507 2.607 -1.853 1.00 81.44 93 CYS A CA 1
ATOM 713 C C . CYS A 1 93 ? 9.994 1.723 -0.703 1.00 81.44 93 CYS A C 1
ATOM 715 O O . CYS A 1 93 ? 8.906 1.960 -0.175 1.00 81.44 93 CYS A O 1
ATOM 717 N N . VAL A 1 94 ? 10.789 0.742 -0.266 1.00 85.00 94 VAL A N 1
ATOM 718 C CA . VAL A 1 94 ? 10.439 -0.130 0.866 1.00 85.00 94 VAL A CA 1
ATOM 719 C C . VAL A 1 94 ? 10.361 0.668 2.170 1.00 85.00 94 VAL A C 1
ATOM 721 O O . VAL A 1 94 ? 9.392 0.530 2.912 1.00 85.00 94 VAL A O 1
ATOM 724 N N . MET A 1 95 ? 11.319 1.564 2.428 1.00 84.88 95 MET A N 1
ATOM 725 C CA . MET A 1 95 ? 11.305 2.432 3.613 1.00 84.88 95 MET A CA 1
ATOM 726 C C . MET A 1 95 ? 10.054 3.315 3.667 1.00 84.88 95 MET A C 1
ATOM 728 O O . MET A 1 95 ? 9.455 3.484 4.731 1.00 84.88 95 MET A O 1
ATOM 732 N N . TYR A 1 96 ? 9.620 3.840 2.521 1.00 84.19 96 TYR A N 1
ATOM 733 C CA . TYR A 1 96 ? 8.388 4.614 2.421 1.00 84.19 96 TYR A CA 1
ATOM 734 C C . TYR A 1 96 ? 7.146 3.772 2.758 1.00 84.19 96 TYR A C 1
ATOM 736 O O . TYR A 1 96 ? 6.301 4.203 3.543 1.00 84.19 96 TYR A O 1
ATOM 744 N N . LEU A 1 97 ? 7.056 2.549 2.224 1.00 86.62 97 LEU A N 1
ATOM 745 C CA . LEU A 1 97 ? 5.952 1.626 2.507 1.00 86.62 97 LEU A CA 1
ATOM 746 C C . LEU A 1 97 ? 5.925 1.171 3.973 1.00 86.62 97 LEU A C 1
ATOM 748 O O . LEU A 1 97 ? 4.845 1.065 4.552 1.00 86.62 97 LEU A O 1
ATOM 752 N N . ILE A 1 98 ? 7.088 0.977 4.603 1.00 86.94 98 ILE A N 1
ATOM 753 C CA . ILE A 1 98 ? 7.194 0.709 6.045 1.00 86.94 98 ILE A CA 1
ATOM 754 C C . ILE A 1 98 ? 6.651 1.894 6.851 1.00 86.94 98 ILE A C 1
ATOM 756 O O . ILE A 1 98 ? 5.883 1.695 7.793 1.00 86.94 98 ILE A O 1
ATOM 760 N N . GLY A 1 99 ? 6.992 3.127 6.465 1.00 84.81 99 GLY A N 1
ATOM 761 C CA . GLY A 1 99 ? 6.465 4.336 7.102 1.00 84.81 99 GLY A CA 1
ATOM 762 C C . GLY A 1 99 ? 4.938 4.428 7.018 1.00 84.81 99 GLY A C 1
ATOM 763 O O . GLY A 1 99 ? 4.274 4.686 8.024 1.00 84.81 99 GLY A O 1
ATOM 764 N N . LEU A 1 100 ? 4.365 4.141 5.844 1.00 86.12 100 LEU A N 1
ATOM 765 C CA . LEU A 1 100 ? 2.911 4.076 5.666 1.00 86.12 100 LEU A CA 1
ATOM 766 C C . LEU A 1 100 ? 2.273 2.949 6.490 1.00 86.12 100 LEU A C 1
ATOM 768 O O . LEU A 1 100 ? 1.224 3.153 7.099 1.00 86.12 100 LEU A O 1
ATOM 772 N N . CYS A 1 101 ? 2.920 1.784 6.559 1.00 88.81 101 CYS A N 1
ATOM 773 C CA . CYS A 1 101 ? 2.466 0.664 7.377 1.00 88.81 101 CYS A CA 1
ATOM 774 C C . CYS A 1 101 ? 2.410 1.034 8.861 1.00 88.81 101 CYS A C 1
ATOM 776 O O . CYS A 1 101 ? 1.410 0.760 9.524 1.00 88.81 101 CYS A O 1
ATOM 778 N N . ALA A 1 102 ? 3.455 1.682 9.381 1.00 85.94 102 ALA A N 1
ATOM 779 C CA . ALA A 1 102 ? 3.505 2.127 10.769 1.00 85.94 102 ALA A CA 1
ATOM 780 C C . ALA A 1 102 ? 2.394 3.144 11.071 1.00 85.94 102 ALA A C 1
ATOM 782 O O . ALA A 1 102 ? 1.690 3.004 12.071 1.00 85.94 102 ALA A O 1
ATOM 783 N N . LEU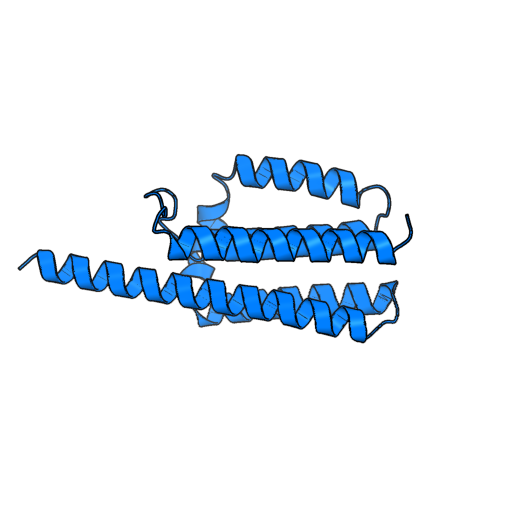 A 1 103 ? 2.180 4.118 10.180 1.00 85.88 103 LEU A N 1
ATOM 784 C CA . LEU A 1 103 ? 1.115 5.114 10.321 1.00 85.88 103 LEU A CA 1
ATOM 785 C C . LEU A 1 103 ? -0.274 4.457 10.369 1.00 85.88 103 LEU A C 1
ATOM 787 O O . LEU A 1 103 ? -1.063 4.724 11.279 1.00 85.88 103 LEU A O 1
ATOM 791 N N . SER A 1 104 ? -0.552 3.559 9.424 1.00 85.00 104 SER A N 1
ATOM 792 C CA . SER A 1 104 ? -1.805 2.803 9.359 1.00 85.00 104 SER A CA 1
ATOM 793 C C . SER A 1 104 ? -2.014 1.918 10.582 1.00 85.00 104 SER A C 1
ATOM 795 O O . SER A 1 104 ? -3.122 1.868 11.121 1.00 85.00 104 SER A O 1
ATOM 797 N N . PHE A 1 105 ? -0.960 1.251 11.058 1.00 85.12 105 PHE A N 1
ATOM 798 C CA . PHE A 1 105 ? -1.010 0.413 12.251 1.00 85.12 105 PHE A CA 1
ATOM 799 C C . PHE A 1 105 ? -1.344 1.233 13.498 1.00 85.12 105 PHE A C 1
ATOM 801 O O . PHE A 1 105 ? -2.270 0.876 14.221 1.00 85.12 105 PHE A O 1
ATOM 808 N N . VAL A 1 106 ? -0.638 2.346 13.733 1.00 85.88 106 VAL A N 1
ATOM 809 C CA . VAL A 1 106 ? -0.853 3.211 14.905 1.00 85.88 106 VAL A CA 1
ATOM 810 C C . VAL A 1 106 ? -2.285 3.740 14.933 1.00 85.88 106 VAL A C 1
ATOM 812 O O . VAL A 1 106 ? -2.953 3.640 15.961 1.00 85.88 106 VAL A O 1
ATOM 815 N N . MET A 1 107 ? -2.789 4.239 13.802 1.00 83.38 107 MET A N 1
ATOM 816 C CA . MET A 1 107 ? -4.154 4.771 13.723 1.00 83.38 107 MET A CA 1
ATOM 817 C C . MET A 1 107 ? -5.217 3.689 13.923 1.00 83.38 107 MET A C 1
ATOM 819 O O . MET A 1 107 ? -6.187 3.890 14.654 1.00 83.38 107 MET A O 1
ATOM 823 N N . THR A 1 108 ? -5.016 2.520 13.319 1.00 83.19 108 THR A N 1
ATOM 824 C CA . THR A 1 108 ? -5.932 1.380 13.453 1.00 83.19 108 THR A CA 1
ATOM 825 C C . THR A 1 108 ? -5.935 0.849 14.880 1.00 83.19 108 THR A C 1
ATOM 827 O O . THR A 1 108 ? -7.000 0.609 15.441 1.00 83.19 108 THR A O 1
ATOM 830 N N . TYR A 1 109 ? -4.765 0.716 15.506 1.00 84.75 109 TYR A N 1
ATOM 831 C CA . TYR A 1 109 ? -4.649 0.283 16.894 1.00 84.75 109 TYR A CA 1
ATOM 832 C C . TYR A 1 109 ? -5.305 1.282 17.850 1.00 84.75 109 TYR A C 1
ATOM 834 O O . TYR A 1 109 ? -6.063 0.873 18.724 1.00 84.75 109 TYR A O 1
ATOM 842 N N . TRP A 1 110 ? -5.093 2.585 17.642 1.00 83.50 110 TRP A N 1
ATOM 843 C CA . TRP A 1 110 ? -5.723 3.624 18.456 1.00 83.50 110 TRP A CA 1
ATOM 844 C C . TRP A 1 110 ? -7.256 3.570 18.365 1.00 83.50 110 TRP A C 1
ATOM 846 O O . TRP A 1 110 ? -7.936 3.669 19.383 1.00 83.50 110 TRP A O 1
ATOM 856 N N . LYS A 1 111 ? -7.823 3.378 17.169 1.00 83.00 111 LYS A N 1
ATOM 857 C CA . LYS A 1 111 ? -9.283 3.426 16.978 1.00 83.00 111 LYS A CA 1
ATOM 858 C C . LYS A 1 111 ? -10.009 2.110 17.239 1.00 83.00 111 LYS A C 1
ATOM 860 O O . LYS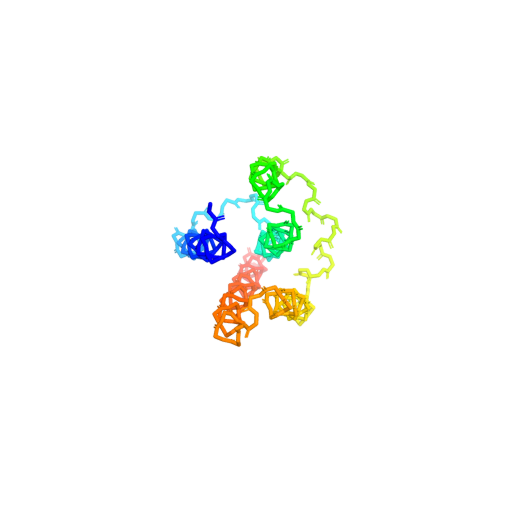 A 1 111 ? -11.120 2.137 17.756 1.00 83.00 111 LYS A O 1
ATOM 865 N N . LEU A 1 112 ? -9.416 0.974 16.878 1.00 81.88 112 LEU A N 1
ATOM 866 C CA . LEU A 1 112 ? -10.054 -0.345 16.974 1.00 81.88 112 LEU A CA 1
ATOM 867 C C . LEU A 1 112 ? -9.557 -1.171 18.167 1.00 81.88 112 LEU A C 1
ATOM 869 O O . LEU A 1 112 ? -10.146 -2.208 18.459 1.00 81.88 112 LEU A O 1
ATOM 873 N N . GLY A 1 113 ? -8.453 -0.781 18.818 1.00 82.38 113 GLY A N 1
ATOM 874 C CA . GLY A 1 113 ? -7.848 -1.539 19.922 1.00 82.38 113 GLY A CA 1
ATOM 875 C C . GLY A 1 113 ? -7.393 -2.955 19.540 1.00 82.38 113 GLY A C 1
ATOM 876 O O . GLY A 1 113 ? -7.152 -3.787 20.411 1.00 82.38 113 GLY A O 1
ATOM 877 N N . SER A 1 114 ? -7.312 -3.266 18.241 1.00 80.00 114 SER A N 1
ATOM 878 C CA . SER A 1 114 ? -7.133 -4.628 17.734 1.00 80.00 114 SER A CA 1
ATOM 879 C C . SER A 1 114 ? -5.794 -4.798 17.028 1.00 80.00 114 SER A C 1
ATOM 881 O O . SER A 1 114 ? -5.577 -4.290 15.927 1.00 80.00 114 SER A O 1
ATOM 883 N N . VAL A 1 115 ? -4.915 -5.606 17.624 1.00 85.00 115 VAL A N 1
ATOM 884 C CA . VAL A 1 115 ? -3.628 -5.999 17.022 1.00 85.00 115 VAL A CA 1
ATOM 885 C C . VAL A 1 115 ? -3.837 -6.820 15.743 1.00 85.00 115 VAL A C 1
ATOM 887 O O . VAL A 1 115 ? -3.062 -6.704 14.796 1.00 85.00 115 VAL A O 1
ATOM 890 N N . LYS A 1 116 ? -4.920 -7.608 15.668 1.00 83.44 116 LYS A N 1
ATOM 891 C CA . LYS A 1 116 ? -5.241 -8.448 14.499 1.00 83.44 116 LYS A CA 1
ATOM 892 C C . LYS A 1 116 ? -5.466 -7.612 13.234 1.00 83.44 116 LYS A C 1
ATOM 894 O O . LYS A 1 116 ? -5.004 -7.995 12.164 1.00 83.44 116 LYS A O 1
ATOM 899 N N . ALA A 1 117 ? -6.121 -6.457 13.368 1.00 80.00 117 ALA A N 1
ATOM 900 C CA . ALA A 1 117 ? -6.309 -5.515 12.264 1.00 80.00 117 ALA A CA 1
ATOM 901 C C . ALA A 1 117 ? -4.963 -4.942 11.783 1.00 80.00 117 ALA A C 1
ATOM 903 O O . ALA A 1 117 ? -4.720 -4.821 10.585 1.00 80.00 117 ALA A O 1
ATOM 904 N N . GLY A 1 118 ? -4.045 -4.683 12.715 1.00 80.88 118 GLY A N 1
ATOM 905 C CA . GLY A 1 118 ? -2.683 -4.266 12.404 1.00 80.88 118 GLY A CA 1
ATOM 906 C C . GLY A 1 118 ? -1.868 -5.313 11.634 1.00 80.88 118 GLY A C 1
ATOM 907 O O . GLY A 1 118 ? -1.174 -4.965 10.682 1.00 80.88 118 GLY A O 1
ATOM 908 N N . ILE A 1 119 ? -1.993 -6.598 11.985 1.00 84.44 119 ILE A N 1
ATOM 909 C CA . ILE A 1 119 ? -1.341 -7.698 11.250 1.00 84.44 119 ILE A CA 1
ATOM 910 C C . ILE A 1 119 ? -1.851 -7.756 9.805 1.00 84.44 119 ILE A C 1
ATOM 912 O O . ILE A 1 119 ? -1.052 -7.854 8.875 1.00 84.44 119 ILE A O 1
ATOM 916 N N . ALA A 1 120 ? -3.167 -7.642 9.606 1.00 83.81 120 ALA A N 1
ATOM 917 C CA . ALA A 1 120 ? -3.768 -7.641 8.273 1.00 83.81 120 ALA A CA 1
ATOM 918 C C . ALA A 1 120 ? -3.248 -6.481 7.402 1.00 83.81 120 ALA A C 1
ATOM 920 O O . ALA A 1 120 ? -2.945 -6.682 6.227 1.00 83.81 120 ALA A O 1
ATOM 921 N N . LEU A 1 121 ? -3.070 -5.290 7.985 1.00 85.44 121 LEU A N 1
ATOM 922 C CA . LEU A 1 121 ? -2.434 -4.161 7.300 1.00 85.44 121 LEU A CA 1
ATOM 923 C C . LEU A 1 121 ? -0.985 -4.470 6.924 1.00 85.44 121 LEU A C 1
ATOM 925 O O . LEU A 1 121 ? -0.592 -4.224 5.788 1.00 85.44 121 LEU A O 1
ATOM 929 N N . GLY A 1 122 ? -0.211 -5.056 7.839 1.00 85.50 122 GLY A N 1
ATOM 930 C CA . GLY A 1 122 ? 1.169 -5.462 7.570 1.00 85.50 122 GLY A CA 1
ATOM 931 C C . GLY A 1 122 ? 1.292 -6.364 6.340 1.00 85.50 122 GLY A C 1
ATOM 932 O O . GLY A 1 122 ? 2.147 -6.125 5.490 1.00 85.50 122 GLY A O 1
ATOM 933 N N . VAL A 1 123 ? 0.388 -7.338 6.186 1.00 87.50 123 VAL A N 1
ATOM 934 C CA . VAL A 1 123 ? 0.344 -8.220 5.004 1.00 87.50 123 VAL A CA 1
ATOM 935 C C . VAL A 1 123 ? 0.091 -7.428 3.716 1.00 87.50 123 VAL A C 1
ATOM 937 O O . VAL A 1 123 ? 0.751 -7.668 2.706 1.00 87.50 123 VAL A O 1
ATOM 940 N N . VAL A 1 124 ? -0.811 -6.444 3.750 1.00 87.25 124 VAL A N 1
ATOM 941 C CA . VAL A 1 124 ? -1.107 -5.569 2.602 1.00 87.25 124 VAL A CA 1
ATOM 942 C C . VAL A 1 124 ? 0.115 -4.730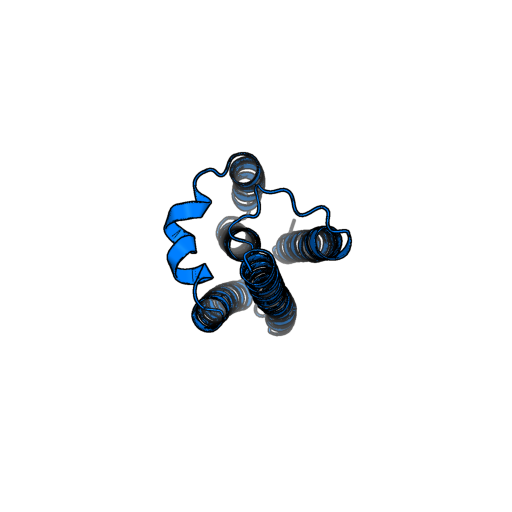 2.204 1.00 87.25 124 VAL A C 1
ATOM 944 O O . VAL A 1 124 ? 0.472 -4.687 1.028 1.00 87.25 124 VAL A O 1
ATOM 947 N N . TYR A 1 125 ? 0.811 -4.107 3.161 1.00 86.69 125 TYR A N 1
ATOM 948 C CA . TYR A 1 125 ? 2.027 -3.330 2.862 1.00 86.69 125 TYR A CA 1
ATOM 949 C C . TYR A 1 125 ? 3.202 -4.199 2.415 1.00 86.69 125 TYR A C 1
ATOM 951 O O . TYR A 1 125 ? 4.033 -3.754 1.617 1.00 86.69 125 TYR A O 1
ATOM 959 N N . LEU A 1 126 ? 3.256 -5.450 2.869 1.00 87.25 126 LEU A N 1
ATOM 960 C CA . LEU A 1 126 ? 4.228 -6.419 2.383 1.00 87.25 126 LEU A CA 1
ATOM 961 C C . LEU A 1 126 ? 3.954 -6.778 0.918 1.00 87.25 126 LEU A C 1
ATOM 963 O O . LEU A 1 126 ? 4.881 -6.761 0.113 1.00 87.25 126 LEU A O 1
ATOM 967 N N . ALA A 1 127 ? 2.691 -6.989 0.539 1.00 87.00 127 ALA A N 1
ATOM 968 C CA . ALA A 1 127 ? 2.310 -7.180 -0.860 1.00 87.00 127 ALA A CA 1
ATOM 969 C C . ALA A 1 127 ? 2.651 -5.953 -1.728 1.00 87.00 127 ALA A C 1
ATOM 971 O O . ALA A 1 127 ? 3.215 -6.115 -2.809 1.00 87.00 127 ALA A O 1
ATOM 972 N N . TYR A 1 128 ? 2.411 -4.728 -1.238 1.00 85.06 128 TYR A N 1
ATOM 973 C CA . TYR A 1 128 ? 2.855 -3.510 -1.930 1.00 85.06 128 TYR A CA 1
ATOM 974 C C . TYR A 1 128 ? 4.374 -3.449 -2.106 1.00 85.06 128 TYR A C 1
ATOM 976 O O . TYR A 1 128 ? 4.852 -3.034 -3.158 1.00 85.06 128 TYR A O 1
ATOM 984 N N . SER A 1 129 ? 5.132 -3.888 -1.102 1.00 85.12 129 SER A N 1
ATOM 985 C CA . SER A 1 129 ? 6.597 -3.909 -1.161 1.00 85.12 129 SER A CA 1
ATOM 986 C C . SER A 1 129 ? 7.095 -4.912 -2.197 1.00 85.12 129 SER A C 1
ATOM 988 O O . SER A 1 129 ? 7.967 -4.582 -2.995 1.00 85.12 129 SER A O 1
ATOM 990 N N . VAL A 1 130 ? 6.500 -6.107 -2.242 1.00 86.62 130 VAL A N 1
ATOM 991 C CA . VAL A 1 130 ? 6.808 -7.121 -3.261 1.00 86.62 130 VAL A CA 1
ATOM 992 C C . VAL A 1 130 ? 6.483 -6.598 -4.660 1.00 86.62 130 VAL A C 1
ATOM 994 O O . VAL A 1 130 ? 7.323 -6.701 -5.548 1.00 86.62 130 VAL A O 1
ATOM 997 N N . LEU A 1 131 ? 5.314 -5.981 -4.850 1.00 83.00 131 LEU A N 1
ATOM 998 C CA . LEU A 1 131 ? 4.917 -5.380 -6.128 1.00 83.00 131 LEU A CA 1
ATOM 999 C C . LEU A 1 131 ? 5.881 -4.278 -6.579 1.00 83.00 131 LEU A C 1
ATOM 1001 O O . LEU A 1 131 ? 6.266 -4.238 -7.744 1.00 83.00 131 LEU A O 1
ATOM 1005 N N . ALA A 1 132 ? 6.293 -3.409 -5.658 1.00 81.31 132 ALA A N 1
ATOM 1006 C CA . ALA A 1 132 ? 7.233 -2.331 -5.937 1.00 81.31 132 ALA A CA 1
ATOM 1007 C C . ALA A 1 132 ? 8.637 -2.842 -6.303 1.00 81.31 132 ALA A C 1
ATOM 1009 O O . ALA A 1 132 ? 9.280 -2.305 -7.203 1.00 81.31 132 ALA A O 1
ATOM 1010 N N . LEU A 1 133 ? 9.116 -3.885 -5.620 1.00 83.62 133 LEU A N 1
ATOM 1011 C CA . LEU A 1 133 ? 10.399 -4.519 -5.929 1.00 83.62 133 LEU A CA 1
ATOM 1012 C C . LEU A 1 133 ? 10.350 -5.267 -7.263 1.00 83.62 133 LEU A C 1
ATOM 1014 O O . LEU A 1 133 ? 11.288 -5.190 -8.053 1.00 83.62 133 LEU A O 1
ATOM 1018 N N . TYR A 1 134 ? 9.250 -5.969 -7.528 1.00 80.62 134 TYR A N 1
ATOM 1019 C CA . TYR A 1 134 ? 9.066 -6.706 -8.770 1.00 80.62 134 TYR A CA 1
ATOM 1020 C C . TYR A 1 134 ? 8.995 -5.764 -9.979 1.00 80.62 134 TYR A C 1
ATOM 1022 O O . TYR A 1 134 ? 9.637 -6.026 -10.993 1.00 80.62 134 TYR A O 1
ATOM 1030 N N . SER A 1 135 ? 8.312 -4.623 -9.848 1.00 74.88 135 SER A N 1
ATOM 1031 C CA . SER A 1 135 ? 8.285 -3.606 -10.902 1.00 74.88 135 SER A CA 1
ATOM 1032 C C . SER A 1 135 ? 9.646 -2.937 -11.118 1.00 74.88 135 SER A C 1
ATOM 1034 O O . SER A 1 135 ? 10.044 -2.675 -12.252 1.00 74.88 135 SER A O 1
ATOM 1036 N N . HIS A 1 136 ? 10.429 -2.733 -10.052 1.00 75.38 136 HIS A N 1
ATOM 1037 C CA . HIS A 1 136 ? 11.808 -2.258 -10.186 1.00 75.38 136 HIS A CA 1
ATOM 1038 C C . HIS A 1 136 ? 12.676 -3.239 -10.987 1.00 75.38 136 HIS A C 1
ATOM 1040 O O . HIS A 1 136 ? 13.413 -2.829 -11.882 1.00 75.38 136 HIS A O 1
ATOM 1046 N N . ARG A 1 137 ? 12.553 -4.541 -10.701 1.00 78.12 137 ARG A N 1
ATOM 1047 C CA . ARG A 1 137 ? 13.301 -5.592 -11.397 1.00 78.12 137 ARG A CA 1
ATOM 1048 C C . ARG A 1 137 ? 12.949 -5.667 -12.886 1.00 78.12 137 ARG A C 1
ATOM 1050 O O . ARG A 1 137 ? 13.852 -5.736 -13.714 1.00 78.12 137 ARG A O 1
ATOM 1057 N N . ILE A 1 138 ? 11.661 -5.622 -13.239 1.00 73.62 138 ILE A N 1
ATOM 1058 C CA . ILE A 1 138 ? 11.221 -5.644 -14.647 1.00 73.62 138 ILE A CA 1
ATOM 1059 C C . ILE A 1 138 ? 11.806 -4.455 -15.419 1.00 73.62 138 ILE A C 1
ATOM 1061 O O . ILE A 1 138 ? 12.292 -4.620 -16.539 1.00 73.62 138 ILE A O 1
ATOM 1065 N N . ARG A 1 139 ? 11.818 -3.266 -14.806 1.00 70.31 139 ARG A N 1
ATOM 1066 C CA . ARG A 1 139 ? 12.414 -2.062 -15.395 1.00 70.31 139 ARG A CA 1
ATOM 1067 C C . ARG A 1 139 ? 13.917 -2.212 -15.650 1.00 70.31 139 ARG A C 1
ATOM 1069 O O . ARG A 1 139 ? 14.379 -1.788 -16.708 1.00 70.31 139 ARG A O 1
ATOM 1076 N N . GLU A 1 140 ? 14.675 -2.787 -14.715 1.00 70.06 140 GLU A N 1
ATOM 1077 C CA . GLU A 1 140 ? 16.110 -3.053 -14.908 1.00 70.06 140 GLU A CA 1
ATOM 1078 C C . GLU A 1 140 ? 16.345 -4.030 -16.069 1.00 70.06 140 GLU A 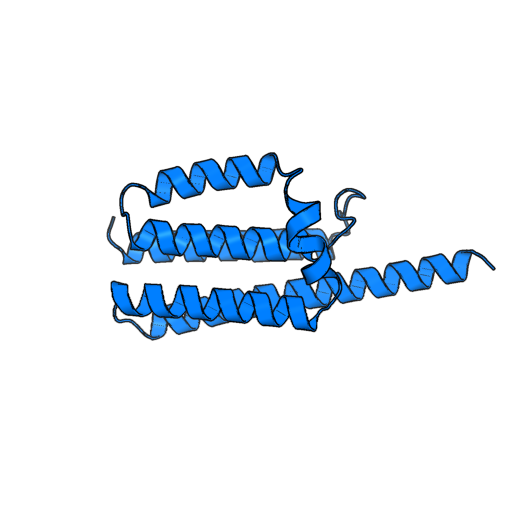C 1
ATOM 1080 O O . GLU A 1 140 ? 17.112 -3.717 -16.978 1.00 70.06 140 GLU A O 1
ATOM 1085 N N . GLU A 1 141 ? 15.613 -5.149 -16.112 1.00 70.56 141 GLU A N 1
ATOM 1086 C CA . GLU A 1 141 ? 15.722 -6.149 -17.186 1.00 70.56 141 GLU A CA 1
ATOM 1087 C C . GLU A 1 141 ? 15.341 -5.578 -18.570 1.00 70.56 141 GLU A C 1
ATOM 1089 O O . GLU A 1 141 ? 15.921 -5.957 -19.591 1.00 70.56 141 GLU A O 1
ATOM 1094 N N . ALA A 1 142 ? 14.375 -4.656 -18.632 1.00 65.75 142 ALA A N 1
ATOM 1095 C CA . ALA A 1 142 ? 13.988 -3.977 -19.868 1.00 65.75 142 ALA A CA 1
ATOM 1096 C C . ALA A 1 142 ? 15.050 -2.971 -20.350 1.00 65.75 142 ALA A C 1
ATOM 1098 O O . ALA A 1 142 ? 15.289 -2.866 -21.558 1.00 65.75 142 ALA A O 1
ATOM 1099 N N . CYS A 1 143 ? 15.698 -2.254 -19.425 1.00 61.34 143 CYS A N 1
ATOM 1100 C CA . CYS A 1 143 ? 16.778 -1.309 -19.725 1.00 61.34 143 CYS A CA 1
ATOM 1101 C C . CYS A 1 143 ? 18.022 -2.043 -20.257 1.00 61.34 143 CYS A C 1
ATOM 1103 O O . CYS A 1 143 ? 18.600 -1.653 -21.269 1.00 61.34 143 CYS A O 1
ATOM 1105 N N . ASP A 1 144 ? 18.367 -3.176 -19.643 1.00 61.00 144 ASP A N 1
ATOM 1106 C CA . ASP A 1 144 ? 19.525 -3.988 -20.029 1.00 61.00 144 ASP A CA 1
ATOM 1107 C C . ASP A 1 144 ? 19.351 -4.606 -21.434 1.00 61.00 144 ASP A C 1
ATOM 1109 O O . ASP A 1 144 ? 20.223 -4.524 -22.303 1.00 61.00 144 ASP A O 1
ATOM 1113 N N . LYS A 1 145 ? 18.142 -5.105 -21.734 1.00 60.47 145 LYS A N 1
ATOM 1114 C CA . LYS A 1 145 ? 17.775 -5.612 -23.072 1.00 60.47 145 LYS A CA 1
ATOM 1115 C C . LYS A 1 145 ? 17.746 -4.539 -24.162 1.00 60.47 145 LYS A C 1
ATOM 1117 O O . LYS A 1 145 ? 17.867 -4.879 -25.340 1.00 60.47 145 LYS A O 1
ATOM 1122 N N . SER A 1 146 ? 17.525 -3.273 -23.809 1.00 58.78 146 SER A N 1
ATOM 1123 C CA . SER A 1 146 ? 17.527 -2.167 -24.775 1.00 58.78 146 SER A CA 1
ATOM 1124 C C . SER A 1 146 ? 18.930 -1.607 -25.020 1.00 58.78 146 SER A C 1
ATOM 1126 O O . SER A 1 146 ? 19.201 -1.204 -26.148 1.00 58.78 146 SER A O 1
ATOM 1128 N N . CYS A 1 147 ? 19.848 -1.696 -24.050 1.00 56.28 147 CYS A N 1
ATOM 1129 C CA . CYS A 1 147 ? 21.278 -1.446 -24.269 1.00 56.28 147 CYS A CA 1
ATOM 1130 C C . CYS A 1 147 ? 21.921 -2.482 -25.206 1.00 56.28 147 CYS A C 1
ATOM 1132 O O . CYS A 1 147 ? 22.636 -2.101 -26.126 1.00 56.28 147 CYS A O 1
ATOM 1134 N N . HIS A 1 148 ? 21.605 -3.773 -25.055 1.00 53.28 148 HIS A N 1
ATOM 1135 C CA . HIS A 1 148 ? 22.146 -4.831 -25.925 1.00 53.28 148 HIS A CA 1
ATOM 1136 C C . HIS A 1 148 ? 21.606 -4.837 -27.366 1.00 53.28 148 HIS A C 1
ATOM 1138 O O . HIS A 1 148 ? 22.155 -5.522 -28.221 1.00 53.28 148 HIS A O 1
ATOM 1144 N N . LYS A 1 149 ? 20.536 -4.091 -27.662 1.00 48.22 149 LYS A N 1
ATOM 1145 C CA . LYS A 1 149 ? 20.016 -3.923 -29.033 1.00 48.22 149 LYS A CA 1
ATOM 1146 C C . LYS A 1 149 ? 20.653 -2.752 -29.794 1.00 48.22 149 LYS A C 1
ATOM 1148 O O . LYS A 1 149 ? 20.249 -2.499 -30.927 1.00 48.22 149 LYS A O 1
ATOM 1153 N N . CYS A 1 150 ? 21.598 -2.042 -29.179 1.00 47.66 150 CYS A N 1
ATOM 1154 C CA . CYS A 1 150 ? 22.316 -0.919 -29.783 1.00 47.66 150 CYS A CA 1
ATOM 1155 C C . CYS A 1 150 ? 23.741 -1.270 -30.258 1.00 47.66 150 CYS A C 1
ATOM 1157 O O . CYS A 1 150 ? 24.443 -0.355 -30.689 1.00 47.66 150 CYS A O 1
ATOM 1159 N N . GLU A 1 151 ? 24.158 -2.541 -30.185 1.00 39.25 151 GLU A N 1
ATOM 1160 C CA . GLU A 1 151 ? 25.393 -3.053 -30.812 1.00 39.25 151 GLU A CA 1
ATOM 1161 C C . GLU A 1 151 ? 25.125 -3.695 -32.178 1.00 39.25 151 GLU A C 1
ATOM 1163 O O . GLU A 1 151 ? 24.135 -4.457 -32.300 1.00 39.25 151 GLU A O 1
#